Protein AF-A0A8J2XSN6-F1 (afdb_monomer)

Sequence (145 aa):
MSVQSRTTTDTLGISSLSIANYTTKSSAGTVNFTSDSMIVSGLTYTVDTTFMTYFYIAGSLYDSISSPLTATLPPTSASAKYQMINSDSLYFPNGGILSSLAPSSTGQGIRYTLKGDSLTLSAVVAQTTGGTTINANETIYLKRQ

Radius of gyration: 16.73 Å; Cα contacts (8 Å, |Δi|>4): 370; chains: 1; bounding box: 39×30×50 Å

Structure (mmCIF, N/CA/C/O backbone):
data_AF-A0A8J2XSN6-F1
#
_entry.id   AF-A0A8J2XSN6-F1
#
loop_
_atom_site.group_PDB
_atom_site.id
_atom_site.type_symbol
_atom_site.label_atom_id
_atom_site.label_alt_id
_atom_site.label_comp_id
_atom_site.label_asym_id
_atom_site.label_entity_id
_atom_site.label_seq_id
_atom_site.pdbx_PDB_ins_code
_atom_site.Cartn_x
_atom_site.Cartn_y
_atom_site.Cartn_z
_atom_site.occupancy
_atom_site.B_iso_or_equiv
_atom_site.auth_seq_id
_atom_site.auth_comp_id
_atom_site.auth_asym_id
_atom_site.auth_atom_id
_atom_site.pdbx_PDB_model_num
ATOM 1 N N . MET A 1 1 ? 11.072 -2.579 2.719 1.00 43.06 1 MET A N 1
ATOM 2 C CA . MET A 1 1 ? 9.818 -3.163 2.200 1.00 43.06 1 MET A CA 1
ATOM 3 C C . MET A 1 1 ? 9.576 -2.600 0.811 1.00 43.06 1 MET A C 1
ATOM 5 O O . MET A 1 1 ? 10.010 -1.485 0.580 1.00 43.06 1 MET A O 1
ATOM 9 N N . SER A 1 2 ? 8.998 -3.381 -0.106 1.00 33.59 2 SER A N 1
ATOM 10 C CA . SER A 1 2 ? 9.316 -3.369 -1.544 1.00 33.59 2 SER A CA 1
ATOM 11 C C . SER A 1 2 ? 8.111 -3.130 -2.444 1.00 33.59 2 SER A C 1
ATOM 13 O O . SER A 1 2 ? 7.342 -4.058 -2.679 1.00 33.59 2 SER A O 1
ATOM 15 N N . VAL A 1 3 ? 7.967 -1.927 -2.995 1.00 41.16 3 VAL A N 1
ATOM 16 C CA . VAL A 1 3 ? 7.018 -1.631 -4.077 1.00 41.16 3 VAL A CA 1
ATOM 17 C C . VAL A 1 3 ? 7.718 -1.933 -5.401 1.00 41.16 3 VAL A C 1
ATOM 19 O O . VAL A 1 3 ? 8.720 -1.316 -5.747 1.00 41.16 3 VAL A O 1
ATOM 22 N N . GLN A 1 4 ? 7.250 -2.938 -6.135 1.00 40.50 4 GLN A N 1
ATOM 23 C CA . GLN A 1 4 ? 7.894 -3.398 -7.371 1.00 40.50 4 GLN A CA 1
ATOM 24 C C . GLN A 1 4 ? 7.025 -3.084 -8.586 1.00 40.50 4 GLN A C 1
ATOM 26 O O . GLN A 1 4 ? 6.246 -3.930 -9.012 1.00 40.50 4 GLN A O 1
ATOM 31 N N . SER A 1 5 ? 7.200 -1.89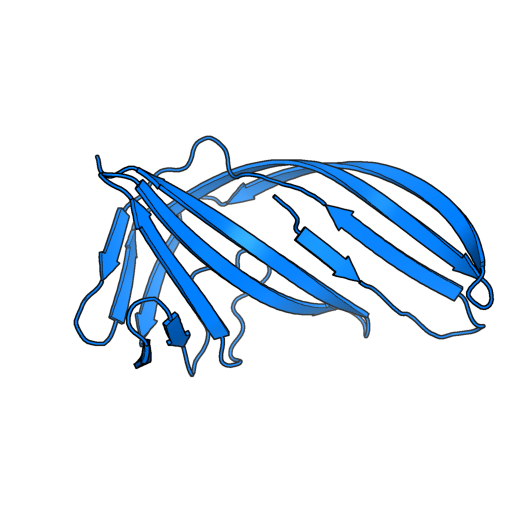8 -9.168 1.00 40.94 5 SER A N 1
ATOM 32 C CA . SER A 1 5 ? 6.564 -1.498 -10.426 1.00 40.94 5 SER A CA 1
ATOM 33 C C . SER A 1 5 ? 7.245 -2.146 -11.632 1.00 40.94 5 SER A C 1
ATOM 35 O O . SER A 1 5 ? 8.216 -1.643 -12.190 1.00 40.94 5 SER A O 1
ATOM 37 N N . ARG A 1 6 ? 6.730 -3.291 -12.081 1.00 41.34 6 ARG A N 1
ATOM 38 C CA . ARG A 1 6 ? 7.139 -3.865 -13.369 1.00 41.34 6 ARG A CA 1
ATOM 39 C C . ARG A 1 6 ? 6.336 -3.256 -14.508 1.00 41.34 6 ARG A C 1
ATOM 41 O O . ARG A 1 6 ? 5.221 -3.697 -14.752 1.00 41.34 6 ARG A O 1
ATOM 48 N N . THR A 1 7 ? 6.953 -2.335 -15.236 1.00 47.12 7 THR A N 1
ATOM 49 C CA . THR A 1 7 ? 6.467 -1.879 -16.538 1.00 47.12 7 THR A CA 1
ATOM 50 C C . THR A 1 7 ? 6.956 -2.847 -17.630 1.00 47.12 7 THR A C 1
ATOM 52 O O . THR A 1 7 ? 7.990 -3.505 -17.527 1.00 47.12 7 THR A O 1
ATOM 55 N N . THR A 1 8 ? 6.182 -3.058 -18.687 1.00 42.56 8 THR A N 1
ATOM 56 C CA . THR A 1 8 ? 6.654 -3.751 -19.896 1.00 42.56 8 THR A CA 1
ATOM 57 C C . THR A 1 8 ? 5.937 -3.102 -21.062 1.00 42.56 8 THR A C 1
ATOM 59 O O . THR A 1 8 ? 4.774 -3.398 -21.313 1.00 42.56 8 THR A O 1
ATOM 62 N N . THR A 1 9 ? 6.602 -2.157 -21.718 1.00 46.38 9 THR A N 1
ATOM 63 C CA . THR A 1 9 ? 6.045 -1.440 -22.867 1.00 46.38 9 THR A CA 1
ATOM 64 C C . THR A 1 9 ? 6.703 -1.990 -24.117 1.00 46.38 9 THR A C 1
ATOM 66 O O . THR A 1 9 ? 7.736 -1.488 -24.534 1.00 46.38 9 THR A O 1
ATOM 69 N N . ASP A 1 10 ? 6.141 -3.054 -24.690 1.00 48.88 10 ASP A N 1
ATOM 70 C CA . ASP A 1 10 ? 6.705 -3.643 -25.901 1.00 48.88 10 ASP A CA 1
ATOM 71 C C . ASP A 1 10 ? 6.312 -2.818 -27.127 1.00 48.88 10 ASP A C 1
ATOM 73 O O . ASP A 1 10 ? 5.226 -2.929 -27.694 1.00 48.88 10 ASP A O 1
ATOM 77 N N . THR A 1 11 ? 7.212 -1.935 -27.526 1.00 48.44 11 THR A N 1
ATOM 78 C CA . THR A 1 11 ? 7.297 -1.495 -28.912 1.00 48.44 11 THR A CA 1
ATOM 79 C C . THR A 1 11 ? 8.784 -1.415 -29.224 1.00 48.44 11 THR A C 1
ATOM 81 O O . THR A 1 11 ? 9.483 -0.564 -28.684 1.00 48.44 11 THR A O 1
ATOM 84 N N . LEU A 1 12 ? 9.271 -2.345 -30.058 1.00 61.16 12 LEU A N 1
ATOM 85 C CA . LEU A 1 12 ? 10.685 -2.537 -30.435 1.00 61.16 12 LEU A CA 1
ATOM 86 C C . LEU A 1 12 ? 11.566 -3.301 -29.417 1.00 61.16 12 LEU A C 1
ATOM 88 O O . LEU A 1 12 ? 12.790 -3.203 -29.486 1.00 61.16 12 LEU A O 1
ATOM 92 N N . GLY A 1 13 ? 10.991 -4.086 -28.494 1.00 65.00 13 GLY A N 1
ATOM 93 C CA . GLY A 1 13 ? 11.773 -4.916 -27.561 1.00 65.00 13 GLY A CA 1
ATOM 94 C C . GLY A 1 13 ? 12.456 -4.146 -26.423 1.00 65.00 13 GLY A C 1
ATOM 95 O O . GLY A 1 13 ? 13.341 -4.688 -25.756 1.00 65.00 13 GLY A O 1
ATOM 96 N N . ILE A 1 14 ? 12.058 -2.894 -26.197 1.00 69.50 14 ILE A N 1
ATOM 97 C CA . ILE A 1 14 ? 12.478 -2.079 -25.054 1.00 69.50 14 ILE A CA 1
ATOM 98 C C . ILE A 1 14 ? 11.509 -2.347 -23.898 1.00 69.50 14 ILE A C 1
ATOM 100 O O . ILE A 1 14 ? 10.304 -2.389 -24.096 1.00 69.50 14 ILE A O 1
ATOM 104 N N . SER A 1 15 ? 12.000 -2.535 -22.676 1.00 72.81 15 SER A N 1
ATOM 105 C CA . SER A 1 15 ? 11.144 -2.616 -21.482 1.00 72.81 15 SER A CA 1
ATOM 106 C C . SER A 1 15 ? 11.799 -1.929 -20.289 1.00 72.81 15 SER A C 1
ATOM 108 O O . SER A 1 15 ? 13.014 -1.739 -20.277 1.00 72.81 15 SER A O 1
ATOM 110 N N . SER A 1 16 ? 11.011 -1.529 -19.291 1.00 68.06 16 SER A N 1
ATOM 111 C CA . SER A 1 16 ? 11.524 -0.868 -18.089 1.00 68.06 16 SER A CA 1
ATOM 112 C C . SER A 1 16 ? 10.923 -1.448 -16.810 1.00 68.06 16 SER A C 1
ATOM 114 O O . SER A 1 16 ? 9.731 -1.690 -16.733 1.00 68.06 16 SER A O 1
ATOM 116 N N . LEU A 1 17 ? 11.727 -1.673 -15.776 1.00 69.50 17 LEU A N 1
ATOM 117 C CA . LEU A 1 17 ? 11.296 -2.179 -14.471 1.00 69.50 17 LEU A CA 1
ATOM 118 C C . LEU A 1 17 ? 11.664 -1.155 -13.401 1.00 69.50 17 LEU A C 1
ATOM 120 O O . LEU A 1 17 ? 12.843 -0.940 -13.147 1.00 69.50 17 LEU A O 1
ATOM 124 N N . SER A 1 18 ? 10.673 -0.553 -12.754 1.00 64.94 18 SER A N 1
ATOM 125 C CA . SER A 1 18 ? 10.868 0.408 -11.670 1.00 64.94 18 SER A CA 1
ATOM 126 C C . SER A 1 18 ? 10.612 -0.238 -10.306 1.00 64.94 18 SER A C 1
ATOM 128 O O . SER A 1 18 ? 9.516 -0.670 -9.985 1.00 64.94 18 SER A O 1
ATOM 130 N N . ILE A 1 19 ? 11.608 -0.290 -9.436 1.00 66.06 19 ILE A N 1
ATOM 131 C CA . ILE A 1 19 ? 11.488 -0.846 -8.089 1.00 66.06 19 ILE A CA 1
ATOM 132 C C . ILE A 1 19 ? 11.703 0.277 -7.077 1.00 66.06 19 ILE A C 1
ATOM 134 O O . ILE A 1 19 ? 12.757 0.905 -7.048 1.00 66.06 19 ILE A O 1
ATOM 138 N N . ALA A 1 20 ? 10.722 0.507 -6.211 1.00 63.00 20 ALA A N 1
ATOM 139 C CA . ALA A 1 20 ? 10.770 1.471 -5.121 1.00 63.00 20 ALA A CA 1
ATOM 140 C C . ALA A 1 20 ? 10.505 0.758 -3.795 1.00 63.00 20 ALA A C 1
ATOM 142 O O . ALA A 1 20 ? 9.400 0.330 -3.510 1.00 63.00 20 ALA A O 1
ATOM 143 N N . ASN A 1 21 ? 11.499 0.627 -2.927 1.00 66.88 21 ASN A N 1
ATOM 144 C CA . ASN A 1 21 ? 11.267 0.052 -1.606 1.00 66.88 21 ASN A CA 1
ATOM 145 C C . ASN A 1 21 ? 10.957 1.164 -0.602 1.00 66.88 21 ASN A C 1
ATOM 147 O O . ASN A 1 21 ? 11.883 1.869 -0.213 1.00 66.88 21 ASN A O 1
ATOM 151 N N . TYR A 1 22 ? 9.709 1.334 -0.151 1.00 63.75 22 TYR A N 1
ATOM 152 C CA . TYR A 1 22 ? 9.404 2.311 0.898 1.00 63.75 22 TYR A CA 1
ATOM 153 C C . TYR A 1 22 ? 8.672 1.742 2.106 1.00 63.75 22 TYR A C 1
ATOM 155 O O . TYR A 1 22 ? 7.954 0.745 2.048 1.00 63.75 22 TYR A O 1
ATOM 163 N N . THR A 1 23 ? 8.882 2.438 3.216 1.00 66.94 23 THR A N 1
ATOM 164 C CA . THR A 1 23 ? 8.097 2.349 4.440 1.00 66.94 23 THR A CA 1
ATOM 165 C C . THR A 1 23 ? 7.489 3.725 4.659 1.00 66.94 23 THR A C 1
ATOM 167 O O . THR A 1 23 ? 8.179 4.733 4.491 1.00 66.94 23 THR A O 1
ATOM 170 N N . THR A 1 24 ? 6.211 3.777 5.016 1.00 71.75 24 THR A N 1
ATOM 171 C CA . THR A 1 24 ? 5.549 5.042 5.325 1.00 71.75 24 THR A CA 1
ATOM 172 C C . THR A 1 24 ? 6.163 5.679 6.575 1.00 71.75 24 THR A C 1
ATOM 174 O O . THR A 1 24 ? 6.445 5.005 7.567 1.00 71.75 24 THR A O 1
ATOM 177 N N . LYS A 1 25 ? 6.388 6.990 6.527 1.00 73.38 25 LYS A N 1
ATOM 178 C CA . LYS A 1 25 ? 6.810 7.832 7.649 1.00 73.38 25 LYS A CA 1
ATOM 179 C C . LYS A 1 25 ? 5.640 8.728 8.067 1.00 73.38 25 LYS A C 1
ATOM 181 O O . LYS A 1 25 ? 4.694 8.927 7.305 1.00 73.38 25 LYS A O 1
ATOM 186 N N . SER A 1 26 ? 5.701 9.242 9.296 1.00 75.75 26 SER A N 1
ATOM 187 C CA . SER A 1 26 ? 4.715 10.190 9.845 1.00 75.75 26 SER A CA 1
ATOM 188 C C . SER A 1 26 ? 3.256 9.743 9.683 1.00 75.75 26 SER A C 1
ATOM 190 O O . SER A 1 26 ? 2.377 10.559 9.422 1.00 75.75 26 SER A O 1
ATOM 192 N N . SER A 1 27 ? 3.006 8.436 9.803 1.00 74.12 27 SER A N 1
ATOM 193 C CA . SER A 1 27 ? 1.673 7.870 9.634 1.00 74.12 27 SER A CA 1
ATOM 194 C C . SER A 1 27 ? 0.767 8.274 10.798 1.00 74.12 27 SER A C 1
ATOM 196 O O . SER A 1 27 ? 1.084 7.997 11.955 1.00 74.12 27 SER A O 1
ATOM 198 N N . ALA A 1 28 ? -0.352 8.921 10.488 1.00 80.81 28 ALA A N 1
ATOM 199 C CA . ALA A 1 28 ? -1.383 9.304 11.448 1.00 80.81 28 ALA A CA 1
ATOM 200 C C . ALA A 1 28 ? -2.778 8.985 10.894 1.00 80.81 28 ALA A C 1
ATOM 202 O O . ALA A 1 28 ? -2.916 8.610 9.729 1.00 80.81 28 ALA A O 1
ATOM 203 N N . GLY A 1 29 ? -3.795 9.120 11.743 1.00 81.44 29 GLY A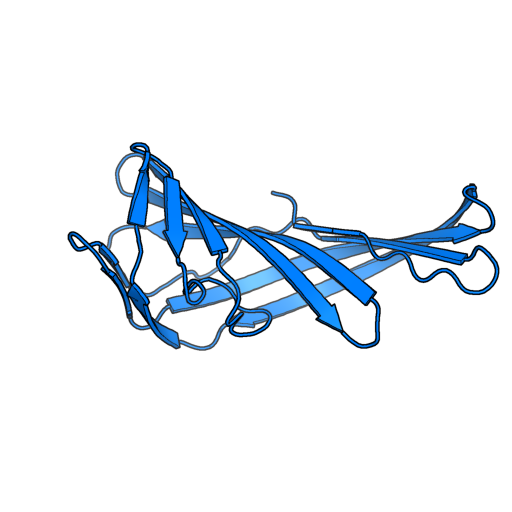 N 1
ATOM 204 C CA . GLY A 1 29 ? -5.177 8.747 11.449 1.00 81.44 29 GLY A CA 1
ATOM 205 C C . GLY A 1 29 ? -5.604 7.478 12.180 1.00 81.44 29 GLY A C 1
ATOM 206 O O . GLY A 1 29 ? -4.824 6.854 12.900 1.00 81.44 29 GLY A O 1
ATOM 207 N N . THR A 1 30 ? -6.867 7.104 12.007 1.00 82.25 30 THR A N 1
ATOM 208 C CA . THR A 1 30 ? -7.454 5.920 12.638 1.00 82.25 30 THR A CA 1
ATOM 209 C C . THR A 1 30 ? -8.067 4.998 11.599 1.00 82.25 30 THR A C 1
ATOM 211 O O . THR A 1 30 ? -8.575 5.434 10.564 1.00 82.25 30 THR A O 1
ATOM 214 N N . VAL A 1 31 ? -8.003 3.700 11.886 1.00 81.50 31 VAL A N 1
ATOM 215 C CA . VAL A 1 31 ? -8.645 2.657 11.092 1.00 81.50 31 VAL A CA 1
ATOM 216 C C . VAL A 1 31 ? -9.516 1.835 12.020 1.00 81.50 31 VAL A C 1
ATOM 218 O O . VAL A 1 31 ? -9.022 1.220 12.963 1.00 81.50 31 VAL A O 1
ATOM 221 N N . ASN A 1 32 ? -10.809 1.822 11.728 1.00 85.56 32 ASN A N 1
ATOM 222 C CA . ASN A 1 32 ? -11.806 1.052 12.446 1.00 85.56 32 ASN A CA 1
ATOM 223 C C . ASN A 1 32 ? -12.335 -0.056 11.538 1.00 85.56 32 ASN A C 1
ATOM 225 O O . ASN A 1 32 ? -12.804 0.206 10.430 1.00 85.56 32 ASN A O 1
ATOM 229 N N . PHE A 1 33 ? -12.271 -1.291 12.026 1.00 85.06 33 PHE A N 1
ATOM 230 C CA . PHE A 1 33 ? -12.880 -2.447 11.380 1.00 85.06 33 PHE A CA 1
ATOM 231 C C . PHE A 1 33 ? -14.223 -2.742 12.043 1.00 85.06 33 PHE A C 1
ATOM 233 O O . PHE A 1 33 ? -14.323 -2.786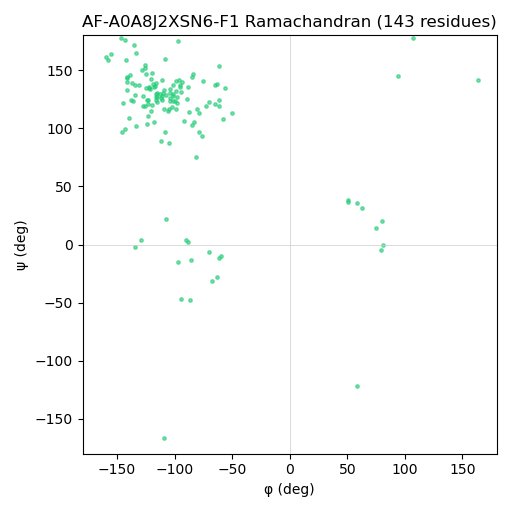 13.268 1.00 85.06 33 PHE A O 1
ATOM 240 N N . THR A 1 34 ? -15.249 -2.938 11.226 1.00 88.06 34 THR A N 1
ATOM 241 C CA . THR A 1 34 ? -16.568 -3.433 11.646 1.00 88.06 34 THR A CA 1
ATOM 242 C C . THR A 1 34 ? -16.763 -4.858 11.121 1.00 88.06 34 THR A C 1
ATOM 244 O O . THR A 1 34 ? -15.806 -5.493 10.693 1.00 88.06 34 THR A O 1
ATOM 247 N N . SER A 1 35 ? -17.974 -5.414 11.148 1.00 87.19 35 SER A N 1
ATOM 248 C CA . SER A 1 35 ? -18.212 -6.748 10.580 1.00 87.19 35 SER A CA 1
ATOM 249 C C . SER A 1 35 ? -18.060 -6.796 9.055 1.00 87.19 35 SER A C 1
ATOM 251 O O . SER A 1 35 ? -17.673 -7.832 8.524 1.00 87.19 35 SER A O 1
ATOM 253 N N . ASP A 1 36 ? -18.367 -5.701 8.353 1.00 89.50 36 ASP A N 1
ATOM 254 C CA . ASP A 1 36 ? -18.444 -5.667 6.884 1.00 89.50 36 ASP A CA 1
ATOM 255 C C . ASP A 1 36 ? -17.744 -4.459 6.244 1.00 89.50 36 ASP A C 1
ATOM 257 O O . ASP A 1 36 ? -17.735 -4.326 5.021 1.00 89.50 36 ASP A O 1
ATOM 261 N N . SER A 1 37 ? -17.190 -3.554 7.051 1.00 86.31 37 SER A N 1
ATOM 262 C CA . SER A 1 37 ? -16.678 -2.271 6.576 1.00 86.31 37 SER A CA 1
ATOM 263 C C . SER A 1 37 ? -15.398 -1.871 7.292 1.00 86.31 37 SER A C 1
ATOM 265 O O . SER A 1 37 ? -15.264 -2.016 8.510 1.00 86.31 37 SER A O 1
ATOM 267 N N . MET A 1 38 ? -14.470 -1.311 6.525 1.00 86.12 38 MET A N 1
ATOM 268 C CA . MET A 1 38 ? -13.286 -0.623 7.022 1.00 86.12 38 MET A CA 1
ATOM 269 C C . MET A 1 38 ? -13.553 0.877 6.928 1.00 86.12 38 MET A C 1
ATOM 271 O O . MET A 1 38 ? -13.977 1.369 5.882 1.00 86.12 38 MET A O 1
ATOM 275 N N . ILE A 1 39 ? -13.327 1.597 8.021 1.00 86.94 39 ILE A N 1
ATOM 276 C CA . ILE A 1 39 ? -13.516 3.044 8.111 1.00 86.94 39 ILE A CA 1
ATOM 277 C C . ILE A 1 39 ? -12.173 3.661 8.468 1.00 86.94 39 ILE A C 1
ATOM 279 O O . ILE A 1 39 ? -11.597 3.364 9.511 1.00 86.94 39 ILE A O 1
ATOM 283 N N . VAL A 1 40 ? -11.685 4.528 7.595 1.00 84.38 40 VAL A N 1
ATOM 284 C CA . VAL A 1 40 ? -10.432 5.256 7.746 1.00 84.38 40 VAL A CA 1
ATOM 285 C C . VAL A 1 40 ? -10.754 6.720 7.987 1.00 84.38 40 VAL A C 1
ATOM 287 O O . VAL A 1 40 ? -11.551 7.309 7.258 1.00 84.38 40 VAL A O 1
ATOM 290 N N . SER A 1 41 ? -10.157 7.312 9.016 1.00 85.44 41 SER A N 1
ATOM 291 C CA . SER A 1 41 ? -10.350 8.722 9.362 1.00 85.44 41 SER A CA 1
ATOM 292 C C . SER A 1 41 ? -9.010 9.434 9.487 1.00 85.44 41 SER A C 1
ATOM 294 O O . SER A 1 41 ? -8.187 9.077 10.328 1.00 85.44 41 SER A O 1
ATOM 296 N N . GLY A 1 42 ? -8.801 10.450 8.647 1.00 82.75 42 GLY A N 1
ATOM 297 C CA . GLY A 1 42 ? -7.616 11.307 8.687 1.00 82.75 42 GLY A CA 1
ATOM 298 C C . GLY A 1 42 ? -6.301 10.575 8.413 1.00 82.75 42 GLY A C 1
ATOM 299 O O . GLY A 1 42 ? -5.277 10.969 8.965 1.00 82.75 42 GLY A O 1
ATOM 300 N N . LEU A 1 43 ? -6.318 9.516 7.594 1.00 83.12 43 LEU A N 1
ATOM 301 C CA . LEU A 1 43 ? -5.106 8.789 7.229 1.00 83.12 43 LEU A CA 1
ATOM 302 C C . LEU A 1 43 ? -4.179 9.696 6.432 1.00 83.12 43 LEU A C 1
ATOM 304 O O . LEU A 1 43 ? -4.540 10.196 5.370 1.00 83.12 43 LEU A O 1
ATOM 308 N N . THR A 1 44 ? -2.975 9.884 6.947 1.00 82.88 44 THR A N 1
ATOM 309 C CA . THR A 1 44 ? -1.907 10.637 6.297 1.00 82.88 44 THR A CA 1
ATOM 310 C C . THR A 1 44 ? -0.598 9.901 6.500 1.00 82.88 44 THR A C 1
ATOM 312 O O . THR A 1 44 ? -0.403 9.246 7.524 1.00 82.88 44 THR A O 1
ATOM 315 N N . TYR A 1 45 ? 0.287 9.973 5.514 1.00 78.75 45 TYR A N 1
ATOM 316 C CA . TYR A 1 45 ? 1.649 9.474 5.624 1.00 78.75 45 TYR A CA 1
ATOM 317 C C . TYR A 1 45 ? 2.538 10.122 4.576 1.00 78.75 45 TYR A C 1
ATOM 319 O O . TYR A 1 45 ? 2.072 10.628 3.555 1.00 78.75 45 TYR A O 1
ATOM 327 N N . THR A 1 46 ? 3.839 10.051 4.816 1.00 76.19 46 THR A N 1
ATOM 328 C CA . THR A 1 46 ? 4.863 10.423 3.851 1.00 76.19 46 THR A CA 1
ATOM 329 C C . THR A 1 46 ? 5.607 9.183 3.371 1.00 76.19 46 THR A C 1
ATOM 331 O O . THR A 1 46 ? 5.875 8.245 4.119 1.00 76.19 46 THR A O 1
ATOM 334 N N . VAL A 1 47 ? 5.929 9.166 2.091 1.00 75.56 47 VAL A N 1
ATOM 335 C CA . VAL A 1 47 ? 6.855 8.249 1.446 1.00 75.56 47 VAL A CA 1
ATOM 336 C C . VAL A 1 47 ? 8.095 9.060 1.128 1.00 75.56 47 VAL A C 1
ATOM 338 O O . VAL A 1 47 ? 8.006 10.140 0.553 1.00 75.56 47 VAL A O 1
ATOM 341 N N . ASP A 1 48 ? 9.242 8.543 1.531 1.00 75.81 48 ASP A N 1
ATOM 342 C CA . ASP A 1 48 ? 10.543 9.135 1.261 1.00 75.81 48 ASP A CA 1
ATOM 343 C C . ASP A 1 48 ? 11.511 7.981 1.012 1.00 75.81 48 ASP A C 1
ATOM 345 O O . ASP A 1 48 ? 11.913 7.273 1.943 1.00 75.81 48 ASP A O 1
ATOM 349 N N . THR A 1 49 ? 11.754 7.714 -0.270 1.00 74.00 49 THR A N 1
ATOM 350 C CA . THR A 1 49 ? 12.605 6.623 -0.744 1.00 74.00 49 THR A CA 1
ATOM 351 C C . THR A 1 49 ? 13.331 7.012 -2.028 1.00 74.00 49 THR A C 1
ATOM 353 O O . THR A 1 49 ? 13.104 8.075 -2.594 1.00 74.00 49 THR A O 1
ATOM 356 N N . THR A 1 50 ? 14.169 6.113 -2.526 1.00 73.31 50 THR A N 1
ATOM 357 C CA . THR A 1 50 ? 14.747 6.173 -3.866 1.00 73.31 50 THR A CA 1
ATOM 358 C C . THR A 1 50 ? 14.171 5.023 -4.681 1.00 73.31 50 THR A C 1
ATOM 360 O O . THR A 1 50 ? 14.201 3.872 -4.237 1.00 73.31 50 THR A O 1
ATOM 363 N N . PHE A 1 51 ? 13.651 5.310 -5.874 1.00 69.06 51 PHE A N 1
ATOM 364 C CA . PHE A 1 51 ? 13.264 4.268 -6.822 1.00 69.06 51 PHE A CA 1
ATOM 365 C C . PHE A 1 51 ? 14.380 4.026 -7.838 1.00 69.06 51 PHE A C 1
ATOM 367 O O . PHE A 1 51 ? 15.050 4.957 -8.284 1.00 69.06 51 PHE A O 1
ATOM 374 N N . MET A 1 52 ? 14.581 2.759 -8.187 1.00 75.12 52 MET A N 1
ATOM 375 C CA . MET A 1 52 ? 15.505 2.284 -9.216 1.00 75.12 52 MET A CA 1
ATOM 376 C C . MET A 1 52 ? 14.703 1.907 -10.452 1.00 75.12 52 MET A C 1
ATOM 378 O O . MET A 1 52 ? 13.736 1.166 -10.329 1.00 75.12 52 MET A O 1
ATOM 382 N N . THR A 1 53 ? 15.092 2.375 -11.631 1.00 76.81 53 THR A N 1
ATOM 383 C CA . THR A 1 53 ? 14.502 1.948 -12.905 1.00 76.81 53 THR A CA 1
ATOM 384 C C . THR A 1 53 ? 15.555 1.249 -13.741 1.00 76.81 53 THR A C 1
ATOM 386 O O . THR A 1 53 ? 16.596 1.832 -14.016 1.00 76.81 53 THR A O 1
ATOM 389 N N . TYR A 1 54 ? 15.271 0.017 -14.146 1.00 79.81 54 TYR A N 1
ATOM 390 C CA . TYR A 1 54 ? 16.092 -0.807 -15.025 1.00 79.81 54 TYR A CA 1
ATOM 391 C C . TYR A 1 54 ? 15.503 -0.771 -16.429 1.00 79.81 54 TYR A C 1
ATOM 393 O O . TYR A 1 54 ? 14.320 -1.058 -16.590 1.00 79.81 54 TYR A O 1
ATOM 401 N N . PHE A 1 55 ? 16.303 -0.451 -17.438 1.00 81.38 55 PHE A N 1
ATOM 402 C CA . PHE A 1 55 ? 15.910 -0.487 -18.843 1.00 81.38 55 PHE A CA 1
ATOM 403 C C . PHE A 1 55 ? 16.506 -1.719 -19.506 1.00 81.38 55 PHE A C 1
ATOM 405 O O . PHE A 1 55 ? 17.692 -1.994 -19.350 1.00 81.38 55 PHE 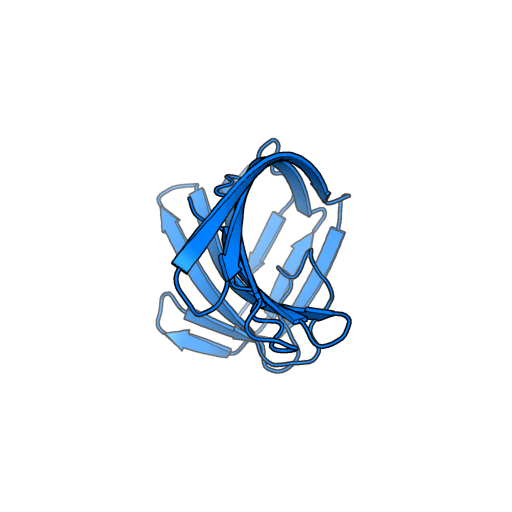A O 1
ATOM 412 N N . TYR A 1 56 ? 15.703 -2.442 -20.275 1.00 82.19 56 TYR A N 1
ATOM 413 C CA . TYR A 1 56 ? 16.119 -3.626 -21.014 1.00 82.19 56 TYR A CA 1
ATOM 414 C C . TYR A 1 56 ?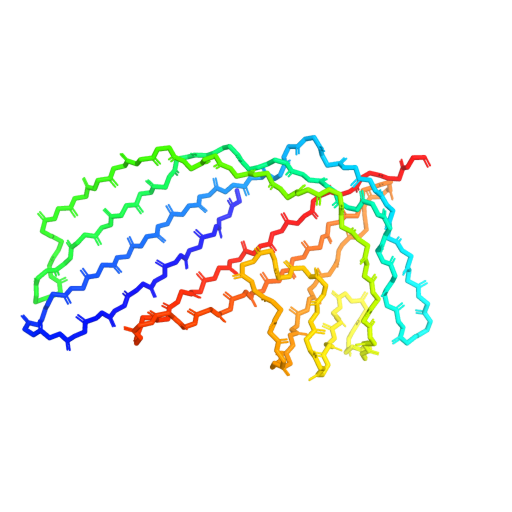 15.875 -3.426 -22.507 1.00 82.19 56 TYR A C 1
ATOM 416 O O . TYR A 1 56 ? 14.842 -2.880 -22.889 1.00 82.19 56 TYR A O 1
ATOM 424 N N . ILE A 1 57 ? 16.786 -3.926 -23.341 1.00 84.81 57 ILE A N 1
ATOM 425 C CA . ILE A 1 57 ? 16.631 -4.023 -24.798 1.00 84.81 57 ILE A CA 1
ATOM 426 C C . ILE A 1 57 ? 16.813 -5.491 -25.180 1.00 84.81 57 ILE A C 1
ATOM 428 O O . ILE A 1 57 ? 17.817 -6.107 -24.820 1.00 84.81 57 ILE A O 1
ATOM 432 N N . ALA A 1 58 ? 15.824 -6.071 -25.865 1.00 83.25 58 ALA A N 1
ATOM 433 C CA . ALA A 1 58 ? 15.796 -7.490 -26.234 1.00 83.25 58 ALA A CA 1
ATOM 434 C C . ALA A 1 58 ? 16.067 -8.433 -25.036 1.00 83.25 58 ALA A C 1
ATOM 436 O O . ALA A 1 58 ? 16.772 -9.433 -25.147 1.00 83.25 58 ALA A O 1
ATOM 437 N N . GLY A 1 59 ? 15.539 -8.078 -23.859 1.00 78.81 59 GLY A N 1
ATOM 438 C CA . GLY A 1 59 ? 15.696 -8.846 -22.617 1.00 78.81 59 GLY A CA 1
ATOM 439 C C . GLY A 1 59 ? 17.036 -8.671 -21.891 1.00 78.81 59 GLY A C 1
ATOM 440 O O . GLY A 1 59 ? 17.181 -9.179 -20.782 1.00 78.81 59 GLY A O 1
ATOM 441 N N . SER A 1 60 ? 17.994 -7.931 -22.456 1.00 82.81 60 SER A N 1
ATOM 442 C CA . SER A 1 60 ? 19.277 -7.629 -21.809 1.00 82.81 60 SER A CA 1
ATOM 443 C C . SER A 1 60 ? 19.222 -6.281 -21.100 1.00 82.81 60 SER A C 1
ATOM 445 O O . SER A 1 60 ? 18.686 -5.325 -21.659 1.00 82.81 60 SER A O 1
ATOM 447 N N . LEU A 1 61 ? 19.765 -6.197 -19.880 1.00 85.62 61 LEU A N 1
ATOM 448 C CA . LEU A 1 61 ? 19.861 -4.933 -19.145 1.00 85.62 61 LEU A CA 1
ATOM 449 C C . LEU A 1 61 ? 20.733 -3.958 -19.946 1.00 85.62 61 LEU A C 1
ATOM 451 O O . LEU A 1 61 ? 21.897 -4.243 -20.211 1.00 85.62 61 LEU A O 1
ATOM 455 N N . TYR A 1 62 ? 20.146 -2.832 -20.331 1.00 89.25 62 TYR A N 1
ATOM 456 C CA . TYR A 1 62 ? 20.802 -1.763 -21.071 1.00 89.25 62 TYR A CA 1
ATOM 457 C C . TYR A 1 62 ? 21.325 -0.679 -20.128 1.00 89.25 62 TYR A C 1
ATOM 459 O O . TYR A 1 62 ? 22.476 -0.272 -20.249 1.00 89.25 62 TYR A O 1
ATOM 467 N N . ASP A 1 63 ? 20.497 -0.235 -19.178 1.00 88.75 63 ASP A N 1
ATOM 468 C CA . ASP A 1 63 ? 20.845 0.844 -18.251 1.00 88.75 63 ASP A CA 1
ATOM 469 C C . ASP A 1 63 ? 20.035 0.756 -16.947 1.00 88.75 63 ASP A C 1
ATOM 471 O O . ASP A 1 63 ? 19.003 0.080 -16.881 1.00 88.75 63 ASP A O 1
ATOM 475 N N . SER A 1 64 ? 20.481 1.460 -15.907 1.00 87.69 64 SER A N 1
ATOM 476 C CA . SER A 1 64 ? 19.715 1.672 -14.684 1.00 87.69 64 SER A CA 1
ATOM 477 C C . SER A 1 64 ? 19.892 3.083 -14.135 1.00 87.69 64 SER A C 1
ATOM 479 O O . SER A 1 64 ? 21.017 3.542 -13.949 1.00 87.69 64 SER A O 1
ATOM 481 N N . ILE A 1 65 ? 18.784 3.728 -13.778 1.00 86.00 65 ILE A N 1
ATOM 482 C CA . ILE A 1 65 ? 18.776 5.053 -13.149 1.00 86.00 65 ILE A CA 1
ATOM 483 C C . ILE A 1 65 ? 18.117 4.992 -11.774 1.00 86.00 65 ILE A C 1
ATOM 485 O O . ILE A 1 65 ? 17.170 4.235 -11.558 1.00 86.00 65 ILE A O 1
ATOM 489 N N . SER A 1 66 ? 18.576 5.832 -10.850 1.00 80.38 66 SER A N 1
ATOM 490 C CA . SER A 1 66 ? 17.950 6.009 -9.539 1.00 80.38 66 SER A CA 1
ATOM 491 C C . SER A 1 66 ? 17.472 7.441 -9.359 1.00 80.38 66 SER A C 1
ATOM 493 O O . SER A 1 66 ? 18.207 8.370 -9.692 1.00 80.38 66 SER A O 1
ATOM 495 N N . SER A 1 67 ? 16.287 7.627 -8.786 1.00 72.25 67 SER A N 1
ATOM 496 C CA . SER A 1 67 ? 15.740 8.953 -8.498 1.00 72.25 67 SER A CA 1
ATOM 497 C C . SER A 1 67 ? 15.007 8.964 -7.152 1.00 72.25 67 SER A C 1
ATOM 499 O O . SER A 1 67 ? 14.400 7.950 -6.782 1.00 72.25 67 SER A O 1
ATOM 501 N N . PRO A 1 68 ? 15.078 10.062 -6.376 1.00 73.94 68 PRO A N 1
ATOM 502 C CA . PRO A 1 68 ? 14.287 10.196 -5.161 1.00 73.94 68 PRO A CA 1
ATOM 503 C C . PRO A 1 68 ? 12.784 10.208 -5.485 1.00 73.94 68 PRO A C 1
ATOM 505 O O . PRO A 1 68 ? 12.332 10.853 -6.429 1.00 73.94 68 PRO A O 1
ATOM 508 N N . LEU A 1 69 ? 12.007 9.500 -4.669 1.00 70.12 69 LEU A N 1
ATOM 509 C CA . LEU A 1 69 ? 10.550 9.509 -4.635 1.00 70.12 69 LEU A CA 1
ATOM 510 C C . LEU A 1 69 ? 10.110 10.015 -3.264 1.00 70.12 69 LEU A C 1
ATOM 512 O O . LEU A 1 69 ? 10.163 9.286 -2.270 1.00 70.12 69 LEU A O 1
ATOM 516 N N . THR A 1 70 ? 9.639 11.257 -3.240 1.00 74.00 70 THR A N 1
ATOM 517 C CA . THR A 1 70 ? 8.955 11.841 -2.092 1.00 74.00 70 THR A CA 1
ATOM 518 C C . THR A 1 70 ? 7.487 12.054 -2.436 1.00 74.00 70 THR A C 1
ATOM 520 O O . THR A 1 70 ? 7.149 12.685 -3.435 1.00 74.00 70 THR A O 1
ATOM 523 N N . ALA A 1 71 ? 6.595 11.494 -1.625 1.00 71.31 71 ALA A N 1
ATOM 524 C CA . ALA A 1 71 ? 5.155 11.648 -1.792 1.00 71.31 71 ALA A CA 1
ATOM 525 C C . ALA A 1 71 ? 4.486 11.783 -0.427 1.00 71.31 71 ALA A C 1
ATOM 527 O O . ALA A 1 71 ? 4.884 11.128 0.530 1.00 71.31 71 ALA A O 1
ATOM 528 N N . THR A 1 72 ? 3.451 12.607 -0.334 1.00 77.19 72 THR A N 1
ATOM 529 C CA . THR A 1 72 ? 2.668 12.764 0.894 1.00 77.19 72 THR A CA 1
ATOM 530 C C . THR A 1 72 ? 1.220 12.471 0.572 1.00 77.19 72 THR A C 1
ATOM 532 O O . THR A 1 72 ? 0.649 13.124 -0.300 1.00 77.19 72 THR A O 1
ATOM 535 N N . LEU A 1 73 ? 0.615 11.524 1.290 1.00 76.44 73 LEU A N 1
ATOM 536 C CA . LEU A 1 73 ? -0.831 11.370 1.281 1.00 76.44 73 LEU A CA 1
ATOM 537 C C . LEU A 1 73 ? -1.425 12.448 2.206 1.00 76.44 73 LEU A C 1
ATOM 539 O O . LEU A 1 73 ? -1.180 12.397 3.423 1.00 76.44 73 LEU A O 1
ATOM 543 N N . PRO A 1 74 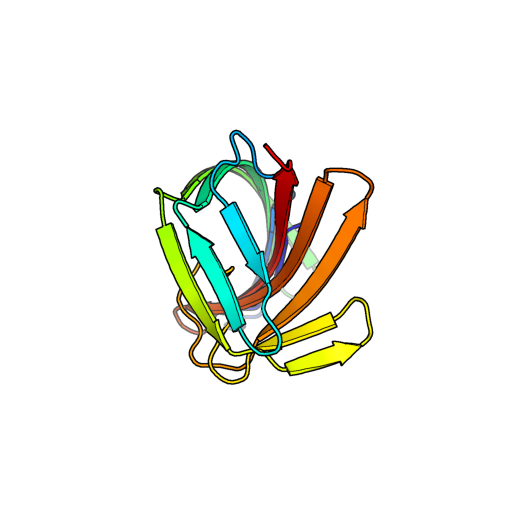? -2.179 13.432 1.677 1.00 80.56 74 PRO A N 1
ATOM 544 C CA . PRO A 1 74 ? -2.894 14.377 2.525 1.00 80.56 74 PRO A CA 1
ATOM 545 C C . PRO A 1 74 ? -3.912 13.625 3.398 1.00 80.56 74 PRO A C 1
ATOM 547 O O . PRO A 1 74 ? -4.377 12.557 2.992 1.00 80.56 74 PRO A O 1
ATOM 550 N N . PRO A 1 75 ? -4.282 14.157 4.578 1.00 83.44 75 PRO A N 1
ATOM 551 C CA . PRO A 1 75 ? -5.257 13.518 5.456 1.00 83.44 75 PRO A CA 1
ATOM 552 C C . PRO A 1 75 ? -6.528 13.133 4.698 1.00 83.44 75 PRO A C 1
ATOM 554 O O . PRO A 1 75 ? -7.269 13.992 4.223 1.00 83.44 75 PRO A O 1
ATOM 557 N N . THR A 1 76 ? -6.756 11.830 4.573 1.00 79.81 76 THR A N 1
ATOM 558 C CA . THR A 1 76 ? -7.848 11.264 3.784 1.00 79.81 76 THR A CA 1
ATOM 559 C C . THR A 1 76 ? -8.722 10.398 4.676 1.00 79.81 76 THR A C 1
ATOM 561 O O . THR A 1 76 ? -8.237 9.589 5.469 1.00 79.81 76 THR A O 1
ATOM 564 N N . SER A 1 77 ? -10.031 10.572 4.540 1.00 82.38 77 SER A N 1
ATOM 565 C CA . SER A 1 77 ? -11.034 9.754 5.213 1.00 82.38 77 SER A CA 1
ATOM 566 C C . SER A 1 77 ? -11.852 9.026 4.162 1.00 82.38 77 SER A C 1
ATOM 568 O O . SER A 1 77 ? -12.241 9.616 3.156 1.00 82.38 77 SER A O 1
ATOM 570 N N . ALA A 1 78 ? -12.109 7.747 4.390 1.00 83.38 78 ALA A N 1
ATOM 571 C CA . ALA A 1 78 ? -12.844 6.909 3.460 1.00 83.38 78 ALA A CA 1
ATOM 572 C C . ALA A 1 78 ? -13.444 5.708 4.185 1.00 83.38 78 ALA A C 1
ATOM 574 O O . ALA A 1 78 ? -12.971 5.288 5.240 1.00 83.38 78 ALA A O 1
ATOM 575 N N . SER A 1 79 ? -14.473 5.126 3.587 1.00 84.25 79 SER A N 1
ATOM 576 C CA . SER A 1 79 ? -15.057 3.869 4.035 1.00 84.25 79 SER A CA 1
ATOM 577 C C . SER A 1 79 ? -15.207 2.936 2.850 1.00 84.25 79 SER A C 1
ATOM 579 O O . SER A 1 79 ? -15.680 3.364 1.798 1.00 84.25 79 SER A O 1
ATOM 581 N N . ALA A 1 80 ? -14.869 1.666 3.032 1.00 85.75 80 ALA A N 1
ATOM 582 C CA . ALA A 1 80 ? -15.087 0.646 2.021 1.00 85.75 80 ALA A CA 1
ATOM 583 C C . ALA A 1 80 ? -15.625 -0.625 2.664 1.00 85.75 80 ALA A C 1
ATOM 585 O O . ALA A 1 80 ? -15.174 -1.042 3.736 1.00 85.75 80 ALA A O 1
ATOM 586 N N . LYS A 1 81 ? -16.590 -1.240 1.979 1.00 88.31 81 LYS A N 1
ATOM 587 C CA . LYS A 1 81 ? -17.107 -2.549 2.360 1.00 88.31 81 LYS A CA 1
ATOM 588 C C . LYS A 1 81 ? -16.103 -3.628 1.986 1.00 88.31 81 LYS A C 1
ATOM 590 O O . LYS A 1 81 ? -15.512 -3.570 0.907 1.00 88.31 81 LYS A O 1
ATOM 595 N N . TYR A 1 82 ? -15.962 -4.622 2.848 1.00 89.19 82 TYR A N 1
ATOM 596 C CA . TYR A 1 82 ? -15.132 -5.786 2.600 1.00 89.19 82 TYR A CA 1
ATOM 597 C C . TYR A 1 82 ? -15.848 -7.087 2.941 1.00 89.19 82 TYR A C 1
ATOM 599 O O . TYR A 1 82 ? -16.845 -7.131 3.656 1.00 89.19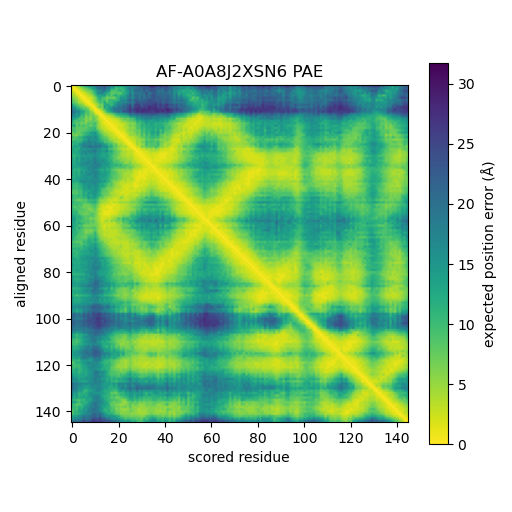 82 TYR A O 1
ATOM 607 N N . GLN A 1 83 ? -15.272 -8.170 2.444 1.00 91.19 83 GLN A N 1
ATOM 608 C CA . GLN A 1 83 ? -15.558 -9.540 2.820 1.00 91.19 83 GLN A CA 1
ATOM 609 C C . GLN A 1 83 ? -14.300 -10.112 3.470 1.00 91.19 83 GLN A C 1
ATOM 611 O O . GLN A 1 83 ? -13.208 -10.021 2.906 1.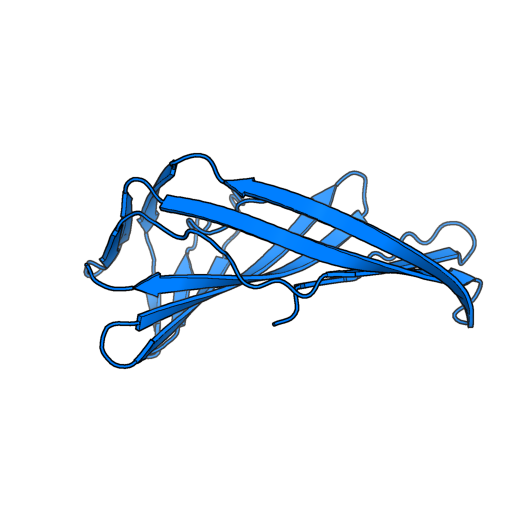00 91.19 83 GLN A O 1
ATOM 616 N N . MET A 1 84 ? -14.431 -10.672 4.670 1.00 90.19 84 MET A N 1
ATOM 617 C CA . MET A 1 84 ? -13.328 -11.405 5.283 1.00 90.19 84 MET A CA 1
ATOM 618 C C . MET A 1 84 ? -13.177 -12.735 4.542 1.00 90.19 84 MET A C 1
ATOM 620 O O . MET A 1 84 ? -14.114 -13.528 4.502 1.00 90.19 84 MET A O 1
ATOM 624 N N . ILE A 1 85 ? -12.015 -12.953 3.929 1.00 90.75 85 ILE A N 1
ATOM 625 C CA . ILE A 1 85 ? -11.700 -14.206 3.235 1.00 90.75 85 ILE A CA 1
ATOM 626 C C . ILE A 1 85 ? -11.119 -15.203 4.232 1.00 90.75 85 ILE A C 1
ATOM 628 O O . ILE A 1 85 ? -11.571 -16.338 4.292 1.00 90.75 85 ILE A O 1
ATOM 632 N N . ASN A 1 86 ? -10.155 -14.747 5.039 1.00 88.81 86 ASN A N 1
ATOM 633 C CA . ASN A 1 86 ? -9.503 -15.499 6.111 1.00 88.81 86 ASN A CA 1
ATOM 634 C C . ASN A 1 86 ? -9.220 -14.563 7.298 1.00 88.81 86 ASN A C 1
ATOM 636 O O . ASN A 1 86 ? -9.395 -13.349 7.196 1.00 88.81 86 ASN A O 1
ATOM 640 N N . SER A 1 87 ? -8.701 -15.109 8.401 1.00 86.81 87 SER A N 1
ATOM 641 C CA . SER A 1 87 ? -8.364 -14.365 9.628 1.00 86.81 87 SER A CA 1
ATOM 642 C C . SER A 1 87 ? -7.322 -13.248 9.465 1.00 86.81 87 SER A C 1
ATOM 644 O O . SER A 1 87 ? -7.093 -12.497 10.408 1.00 86.81 87 SER A O 1
ATOM 646 N N . ASP A 1 88 ? -6.654 -13.163 8.316 1.00 88.44 88 ASP A N 1
ATOM 647 C CA . ASP A 1 88 ? -5.627 -12.170 7.986 1.00 88.44 88 ASP A CA 1
ATOM 648 C C . ASP A 1 88 ? -5.875 -11.469 6.636 1.00 88.44 88 ASP A C 1
ATOM 650 O O . ASP A 1 88 ? -5.036 -10.688 6.185 1.00 88.44 88 ASP A O 1
ATOM 654 N N . SER A 1 89 ? -6.998 -11.760 5.966 1.00 88.00 89 SER A N 1
ATOM 655 C CA . SER A 1 89 ? -7.221 -11.418 4.558 1.00 88.00 89 SER A CA 1
ATOM 656 C C . SER A 1 89 ? -8.619 -10.844 4.328 1.00 88.00 89 SER A C 1
ATOM 658 O O . SER A 1 89 ? -9.629 -11.495 4.603 1.00 88.00 89 SER A O 1
ATOM 660 N N . LEU A 1 90 ? -8.671 -9.639 3.766 1.00 88.62 90 LEU A N 1
ATOM 661 C CA . LEU A 1 90 ? -9.886 -8.903 3.426 1.00 88.62 90 LEU A CA 1
ATOM 662 C C . LEU A 1 90 ? -9.976 -8.712 1.909 1.00 88.62 90 LEU A C 1
ATOM 664 O O . LEU A 1 90 ? -8.982 -8.397 1.256 1.00 88.62 90 LEU A O 1
ATOM 668 N N . TYR A 1 91 ? -11.173 -8.861 1.353 1.00 87.81 91 TYR A N 1
ATOM 669 C CA . TYR A 1 91 ? -11.470 -8.589 -0.049 1.00 87.81 91 TYR A CA 1
ATOM 670 C C . TYR A 1 91 ? -12.468 -7.442 -0.173 1.00 87.81 91 TYR A C 1
ATOM 672 O O . TYR A 1 91 ? -13.541 -7.476 0.418 1.00 87.81 91 TYR A O 1
ATOM 680 N N . PHE A 1 92 ? -12.125 -6.435 -0.963 1.00 86.62 92 PHE A N 1
ATOM 681 C CA . PHE A 1 92 ? -12.921 -5.238 -1.191 1.00 86.62 92 PHE A CA 1
ATOM 682 C C . PHE A 1 92 ? -13.486 -5.286 -2.613 1.00 86.62 92 PHE A C 1
ATOM 684 O O . PHE A 1 92 ? -12.768 -4.916 -3.542 1.00 86.62 92 PHE A O 1
ATOM 691 N N . PRO A 1 93 ? -14.737 -5.738 -2.826 1.00 82.75 93 PRO A N 1
ATOM 692 C CA . PRO A 1 93 ? -15.273 -5.988 -4.168 1.00 82.75 93 PRO A CA 1
ATOM 693 C C . PRO A 1 93 ? -15.374 -4.728 -5.038 1.00 82.75 93 PRO A C 1
ATOM 695 O O . PRO A 1 93 ? -15.250 -4.821 -6.254 1.00 82.75 93 PRO A O 1
ATOM 698 N N . ASN A 1 94 ? -15.545 -3.559 -4.413 1.00 80.12 94 ASN A N 1
ATOM 699 C CA . ASN A 1 94 ? -15.704 -2.267 -5.091 1.00 80.12 94 ASN A CA 1
ATOM 700 C C . ASN A 1 94 ? -14.461 -1.368 -4.960 1.00 80.12 94 ASN A C 1
ATOM 702 O O . ASN A 1 94 ? -14.585 -0.148 -5.048 1.00 80.12 94 ASN A O 1
ATOM 706 N N . GLY A 1 95 ? -13.294 -1.957 -4.684 1.00 73.38 95 GLY A N 1
ATOM 707 C CA . GLY A 1 95 ? -12.074 -1.210 -4.383 1.00 73.38 95 GLY A CA 1
ATOM 708 C C . GLY A 1 95 ? -11.840 -0.991 -2.895 1.00 73.38 95 GLY A C 1
ATOM 709 O O . GLY A 1 95 ? -12.781 -0.839 -2.113 1.00 73.38 95 GLY A O 1
ATOM 710 N N . GLY A 1 96 ? -10.568 -1.007 -2.498 1.00 72.12 96 GLY A N 1
ATOM 711 C CA . GLY A 1 96 ? -10.150 -0.768 -1.119 1.00 72.12 96 GLY A CA 1
ATOM 712 C C . GLY A 1 96 ? -9.703 0.671 -0.869 1.00 72.12 96 GLY A C 1
ATOM 713 O O . GLY A 1 96 ? -9.632 1.502 -1.769 1.00 72.12 96 GLY A O 1
ATOM 714 N N . ILE A 1 97 ? -9.406 0.968 0.395 1.00 71.00 97 ILE A N 1
ATOM 715 C CA . ILE A 1 97 ? -9.129 2.334 0.876 1.00 71.00 97 ILE A CA 1
ATOM 716 C C . ILE A 1 97 ? -7.655 2.722 0.695 1.00 71.00 97 ILE A C 1
ATOM 718 O O . ILE A 1 97 ? -7.284 3.886 0.809 1.00 71.00 97 ILE A O 1
ATOM 722 N N . LEU A 1 98 ? -6.798 1.743 0.414 1.00 68.62 98 LEU A N 1
ATOM 723 C CA . LEU A 1 98 ? -5.350 1.924 0.422 1.00 68.62 98 LEU A CA 1
ATOM 724 C C . LEU A 1 98 ? -4.785 2.393 -0.916 1.00 68.62 98 LEU A C 1
ATOM 726 O O . LEU A 1 98 ? -3.583 2.544 -1.017 1.00 68.62 98 LEU A O 1
ATOM 730 N N . SER A 1 99 ? -5.596 2.634 -1.945 1.00 60.03 99 SER A N 1
ATOM 731 C CA . SER A 1 99 ? -5.084 2.990 -3.267 1.00 60.03 99 SER A CA 1
ATOM 732 C C . SER A 1 99 ? -4.720 4.480 -3.357 1.00 60.03 99 SER A C 1
ATOM 734 O O . SER A 1 99 ? -5.425 5.272 -3.987 1.00 60.03 99 SER A O 1
ATOM 736 N N . SER A 1 100 ? -3.594 4.865 -2.759 1.00 52.00 100 SER A N 1
ATOM 737 C CA . SER A 1 100 ? -3.014 6.213 -2.885 1.00 52.00 100 SER A CA 1
ATOM 738 C C . SER A 1 100 ? -2.621 6.590 -4.320 1.00 52.00 100 SER A C 1
ATOM 740 O O . SER A 1 100 ? -2.369 7.757 -4.609 1.00 52.00 100 SER A O 1
ATOM 742 N N . LEU A 1 101 ? -2.621 5.614 -5.233 1.00 40.28 101 LEU A N 1
ATOM 743 C CA . LEU A 1 101 ? -2.278 5.788 -6.643 1.00 40.28 101 LEU A CA 1
ATOM 744 C C . LEU A 1 101 ? -3.492 5.973 -7.575 1.00 40.28 101 LEU A C 1
ATOM 746 O O . LEU A 1 101 ? -3.297 6.427 -8.697 1.00 40.28 101 LEU A O 1
ATOM 750 N N . ALA A 1 102 ? -4.717 5.661 -7.126 1.00 38.88 102 ALA A N 1
ATOM 751 C CA . ALA A 1 102 ? -6.024 6.000 -7.728 1.00 38.88 102 ALA A CA 1
ATOM 752 C C . ALA A 1 102 ? -7.110 5.104 -7.104 1.00 38.88 102 ALA A C 1
ATOM 754 O O . ALA A 1 102 ? -6.840 3.916 -6.946 1.00 38.88 102 ALA A O 1
ATOM 755 N N . PRO A 1 103 ? -8.336 5.587 -6.819 1.00 43.66 103 PRO A N 1
ATOM 756 C CA . PRO A 1 103 ? -9.438 4.716 -6.409 1.00 43.66 103 PRO A CA 1
ATOM 757 C C . PRO A 1 103 ? -9.690 3.658 -7.491 1.00 43.66 103 PRO A C 1
ATOM 759 O O . PRO A 1 103 ? -10.171 3.976 -8.579 1.00 43.66 103 PRO A O 1
ATOM 762 N N . SER A 1 104 ? -9.334 2.399 -7.226 1.00 52.56 104 SER A N 1
ATOM 763 C CA . SER A 1 104 ? -9.640 1.311 -8.153 1.00 52.56 104 SER A CA 1
ATOM 764 C C . SER A 1 104 ? -11.091 0.895 -7.939 1.00 52.56 104 SER A C 1
ATOM 766 O O . SER A 1 104 ? -11.425 0.393 -6.877 1.00 52.56 104 SER A O 1
ATOM 768 N N . SER A 1 105 ? -11.965 1.053 -8.933 1.00 57.38 105 SER A N 1
ATOM 769 C CA . SER A 1 105 ? -13.312 0.451 -8.899 1.00 57.38 105 SER A CA 1
ATOM 770 C C . SER A 1 105 ? -13.280 -1.079 -9.038 1.00 57.38 105 SER A C 1
ATOM 772 O O . SER A 1 105 ? -14.304 -1.747 -8.921 1.00 57.38 105 SER A O 1
ATOM 774 N N . THR A 1 106 ? -12.099 -1.636 -9.297 1.00 65.38 106 THR A N 1
ATOM 775 C CA . THR A 1 106 ? -11.803 -3.062 -9.365 1.00 65.38 106 THR A CA 1
ATOM 776 C C . THR A 1 106 ? -11.508 -3.639 -7.984 1.00 65.38 106 THR A C 1
ATOM 778 O O . THR A 1 106 ? -10.889 -2.993 -7.137 1.00 65.38 106 THR A O 1
ATOM 781 N N . GLY A 1 107 ? -11.945 -4.882 -7.770 1.00 71.31 107 GLY A N 1
ATOM 782 C CA . GLY A 1 107 ? -11.802 -5.559 -6.487 1.00 71.31 107 GLY A CA 1
ATOM 783 C C . GLY A 1 107 ? -10.349 -5.634 -6.002 1.00 71.31 107 GLY A C 1
ATOM 784 O O . GLY A 1 107 ? -9.455 -5.987 -6.770 1.00 71.31 107 GLY A O 1
ATOM 785 N N . GLN A 1 108 ? -10.119 -5.331 -4.722 1.00 78.75 108 GLN A N 1
ATOM 786 C CA . GLN A 1 108 ? -8.787 -5.288 -4.109 1.00 78.75 108 GLN A CA 1
ATOM 787 C C . GLN A 1 108 ? -8.692 -6.258 -2.927 1.00 78.75 108 GLN A C 1
ATOM 789 O O . GLN A 1 108 ? -9.567 -6.292 -2.066 1.00 78.75 108 GLN A O 1
ATOM 794 N N . GLY A 1 109 ? -7.609 -7.033 -2.862 1.00 82.50 109 GLY A N 1
ATOM 795 C CA . GLY A 1 109 ? -7.266 -7.846 -1.695 1.00 82.50 109 GLY A CA 1
ATOM 796 C C . GLY A 1 109 ? -6.289 -7.116 -0.777 1.00 82.50 109 GLY A C 1
ATOM 797 O O . GLY A 1 109 ? -5.302 -6.550 -1.248 1.00 82.50 109 GLY A O 1
ATOM 798 N N . ILE A 1 110 ? -6.544 -7.156 0.529 1.00 83.31 110 ILE A N 1
ATOM 799 C CA . ILE A 1 110 ? -5.655 -6.617 1.561 1.00 83.31 110 ILE A CA 1
ATOM 800 C C . ILE A 1 110 ? -5.348 -7.719 2.566 1.00 83.31 110 ILE A C 1
ATOM 802 O O . ILE A 1 110 ? -6.245 -8.418 3.034 1.00 83.31 110 ILE A O 1
ATOM 806 N N . ARG A 1 111 ? -4.076 -7.843 2.936 1.00 87.38 111 ARG A N 1
ATOM 807 C CA . ARG A 1 111 ? -3.652 -8.603 4.111 1.00 87.38 111 ARG A CA 1
ATOM 808 C C . ARG A 1 111 ? -3.414 -7.662 5.271 1.00 87.38 111 ARG A C 1
ATOM 810 O O . ARG A 1 111 ? -2.850 -6.585 5.079 1.00 87.38 111 ARG A O 1
ATOM 817 N N . TYR A 1 112 ? -3.796 -8.074 6.468 1.00 85.94 112 TYR A N 1
ATOM 818 C CA . TYR A 1 112 ? -3.510 -7.308 7.670 1.00 85.94 112 TYR A CA 1
ATOM 819 C C . TYR A 1 112 ? -2.781 -8.144 8.712 1.00 85.94 112 TYR A C 1
ATOM 821 O O . TYR A 1 112 ? -2.896 -9.364 8.779 1.00 85.94 112 TYR A O 1
ATOM 829 N N . THR A 1 113 ? -1.991 -7.474 9.541 1.00 87.25 113 THR A N 1
ATOM 830 C CA . THR A 1 113 ? -1.322 -8.092 10.682 1.00 87.25 113 THR A CA 1
ATOM 831 C C . THR A 1 113 ? -1.413 -7.152 11.866 1.00 87.25 113 THR A C 1
ATOM 833 O O . THR A 1 113 ? -0.984 -6.003 11.786 1.00 87.25 113 THR A O 1
ATOM 836 N N . LEU A 1 114 ? -1.958 -7.654 12.969 1.00 84.88 114 LEU A N 1
ATOM 837 C CA . LEU A 1 114 ? -1.957 -6.981 14.261 1.00 84.88 114 LEU A CA 1
ATOM 838 C C . LEU A 1 114 ? -0.839 -7.580 15.113 1.00 84.88 114 LEU A C 1
ATOM 840 O O . LEU A 1 114 ? -0.801 -8.790 15.332 1.00 84.88 114 LEU A O 1
ATOM 844 N N . LYS A 1 115 ? 0.082 -6.742 15.588 1.00 85.00 115 LYS A N 1
ATOM 845 C CA . LYS A 1 115 ? 1.153 -7.143 16.505 1.00 85.00 115 LYS A CA 1
ATOM 846 C C . LYS A 1 115 ? 1.248 -6.130 17.640 1.00 85.00 115 LYS A C 1
ATOM 848 O O . LYS A 1 115 ? 1.812 -5.050 17.462 1.00 85.00 115 LYS A O 1
ATOM 853 N N . GLY A 1 116 ? 0.703 -6.494 18.802 1.00 85.81 116 GLY A N 1
ATOM 854 C CA . GLY A 1 116 ? 0.530 -5.563 19.919 1.00 85.81 116 GLY A CA 1
ATOM 855 C C . GLY A 1 116 ? -0.332 -4.380 19.483 1.00 85.81 116 GLY A C 1
ATOM 856 O O . GLY A 1 116 ? -1.427 -4.577 18.962 1.00 85.81 116 GLY A O 1
ATOM 857 N N . ASP A 1 117 ? 0.214 -3.174 19.605 1.00 82.50 117 ASP A N 1
ATOM 858 C CA . ASP A 1 117 ? -0.448 -1.928 19.201 1.00 82.50 117 ASP A CA 1
ATOM 859 C C . ASP A 1 117 ? -0.174 -1.523 17.745 1.00 82.50 117 ASP A C 1
ATOM 861 O O . ASP A 1 117 ? -0.584 -0.450 17.308 1.00 82.50 117 ASP A O 1
ATOM 865 N N . SER A 1 118 ? 0.540 -2.350 16.975 1.00 79.88 118 SER A N 1
ATOM 866 C CA . SER A 1 118 ? 0.833 -2.075 15.567 1.00 79.88 118 SER A CA 1
ATOM 867 C C . SER A 1 118 ? -0.137 -2.816 14.654 1.00 79.88 118 SER A C 1
ATOM 869 O O . SER A 1 118 ? -0.237 -4.042 14.711 1.00 7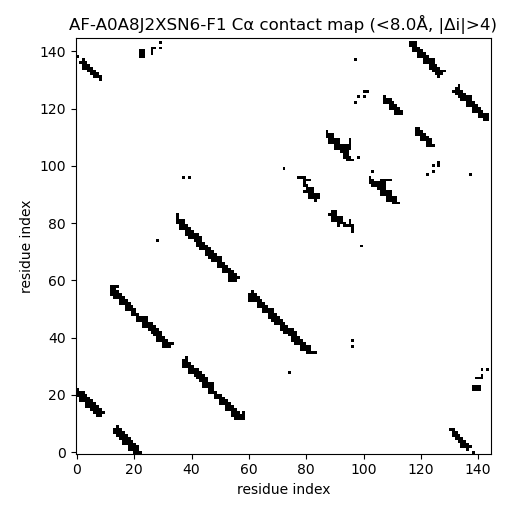9.88 118 SER A O 1
ATOM 871 N N . LEU A 1 119 ? -0.779 -2.080 13.752 1.00 81.69 119 LEU A N 1
ATOM 872 C CA . LEU A 1 119 ? -1.514 -2.608 12.609 1.00 81.69 119 LEU A CA 1
ATOM 873 C C . LEU A 1 119 ? -0.676 -2.402 11.345 1.00 81.69 119 LEU A C 1
ATOM 875 O O . LEU A 1 119 ? -0.275 -1.283 11.026 1.00 81.69 119 LEU A O 1
ATOM 879 N N . THR A 1 120 ? -0.445 -3.482 10.613 1.00 83.00 120 THR A N 1
ATOM 880 C CA . THR A 1 120 ? 0.164 -3.461 9.283 1.00 83.00 120 THR A CA 1
ATOM 881 C C . THR A 1 120 ? -0.899 -3.843 8.270 1.00 83.00 120 THR A C 1
ATOM 883 O O . THR A 1 120 ? -1.525 -4.889 8.419 1.00 83.00 120 THR A O 1
ATOM 886 N N . LEU A 1 121 ? -1.089 -3.032 7.235 1.00 79.25 121 LEU A N 1
ATOM 887 C CA . LEU A 1 121 ? -1.985 -3.324 6.116 1.00 79.25 121 LEU A CA 1
ATOM 888 C C . LEU A 1 121 ? -1.160 -3.435 4.849 1.00 79.25 121 LEU A C 1
ATOM 890 O O . LEU A 1 121 ? -0.372 -2.539 4.603 1.00 79.25 121 LEU A O 1
ATOM 894 N N . SER A 1 122 ? -1.321 -4.499 4.066 1.00 79.69 122 SER A N 1
ATOM 895 C CA . SER A 1 122 ? -0.578 -4.731 2.823 1.00 79.69 122 SER A CA 1
ATOM 896 C C . SER A 1 122 ? -1.527 -5.022 1.667 1.00 79.69 122 SER A C 1
ATOM 898 O O . SER A 1 122 ? -2.360 -5.921 1.772 1.00 79.69 122 SER A O 1
ATOM 900 N N . ALA A 1 123 ? -1.384 -4.300 0.564 1.00 75.62 123 ALA A N 1
ATOM 901 C CA . ALA A 1 123 ? -2.172 -4.448 -0.651 1.00 75.62 123 ALA A CA 1
ATOM 902 C C . ALA A 1 123 ? -1.252 -4.586 -1.866 1.00 75.62 123 ALA A C 1
ATOM 904 O O . ALA A 1 123 ? -0.164 -4.012 -1.894 1.00 75.62 123 ALA A O 1
ATOM 905 N N . VAL A 1 124 ? -1.712 -5.301 -2.892 1.00 70.88 124 VAL A N 1
ATOM 906 C CA . VAL A 1 124 ? -1.122 -5.205 -4.232 1.00 70.88 124 VAL A CA 1
ATOM 907 C C . VAL A 1 124 ? -2.004 -4.270 -5.046 1.00 70.88 124 VAL A C 1
ATOM 909 O O . VAL A 1 124 ? -3.183 -4.550 -5.260 1.00 70.88 124 VAL A O 1
ATOM 912 N N . VAL A 1 125 ? -1.447 -3.144 -5.470 1.00 64.44 125 VAL A N 1
ATOM 913 C CA . VAL A 1 125 ? -2.111 -2.161 -6.321 1.00 64.44 125 VAL A CA 1
ATOM 914 C C . VAL A 1 125 ? -1.599 -2.352 -7.741 1.00 64.44 125 VAL A C 1
ATOM 916 O O . VAL A 1 125 ? -0.394 -2.303 -7.972 1.00 64.44 125 VAL A O 1
ATOM 919 N N . ALA A 1 126 ? -2.507 -2.582 -8.685 1.00 59.34 126 ALA A N 1
ATOM 920 C CA . ALA A 1 126 ? -2.198 -2.594 -10.108 1.00 59.34 126 ALA A CA 1
ATOM 921 C C . ALA A 1 126 ? -2.813 -1.347 -10.756 1.00 59.34 126 ALA A C 1
ATOM 923 O O . ALA A 1 126 ? -4.033 -1.193 -10.751 1.00 59.34 126 ALA A O 1
ATOM 924 N N . GLN A 1 127 ? -1.993 -0.452 -11.306 1.00 58.09 127 GLN A N 1
ATOM 925 C CA . GLN A 1 127 ? -2.454 0.736 -12.025 1.00 58.09 127 GLN A CA 1
ATOM 926 C C . GLN A 1 127 ? -2.042 0.653 -13.487 1.00 58.09 127 GLN A C 1
ATOM 928 O O . GLN A 1 127 ? -0.875 0.430 -13.779 1.00 58.09 127 GLN A O 1
ATOM 933 N N . THR A 1 128 ? -2.981 0.874 -14.407 1.00 52.47 128 THR A N 1
ATOM 934 C CA . THR A 1 128 ? -2.651 1.007 -15.830 1.00 52.47 128 THR A CA 1
ATOM 935 C C . THR A 1 128 ? -2.743 2.466 -16.258 1.00 52.47 128 THR A C 1
ATOM 937 O O . THR A 1 128 ? -3.836 3.023 -16.276 1.00 52.47 128 THR A O 1
ATOM 940 N N . THR A 1 129 ? -1.619 3.074 -16.635 1.00 48.88 129 THR A N 1
ATOM 941 C CA . THR A 1 129 ? -1.562 4.452 -17.152 1.00 48.88 129 THR A CA 1
ATOM 942 C C . THR A 1 129 ? -0.919 4.433 -18.533 1.00 48.88 129 THR A C 1
ATOM 944 O O . THR A 1 129 ? 0.199 3.953 -18.686 1.00 48.88 129 THR A O 1
ATOM 947 N N . GLY A 1 130 ? -1.627 4.910 -19.562 1.00 47.69 130 GLY A N 1
ATOM 948 C CA . GLY A 1 130 ? -1.088 4.974 -20.930 1.00 47.69 130 GLY A CA 1
ATOM 949 C C . GLY A 1 130 ? -0.641 3.620 -21.503 1.00 47.69 130 GLY A C 1
ATOM 950 O O . GLY A 1 130 ? 0.380 3.553 -22.176 1.00 47.69 130 GLY A O 1
ATOM 951 N N . GLY A 1 131 ? -1.351 2.528 -21.186 1.00 47.91 131 GLY A N 1
ATOM 952 C CA . GLY A 1 131 ? -1.002 1.165 -21.626 1.00 47.91 131 GLY A CA 1
ATOM 953 C C . GLY A 1 131 ? 0.094 0.478 -20.800 1.00 47.91 131 GLY A C 1
ATOM 954 O O . GLY A 1 131 ? 0.415 -0.679 -21.049 1.00 47.91 131 GLY A O 1
ATOM 955 N N . THR A 1 132 ? 0.638 1.154 -19.788 1.00 46.78 132 THR A N 1
ATOM 956 C CA . THR A 1 132 ? 1.640 0.611 -18.865 1.00 46.78 132 THR A CA 1
ATOM 957 C C . THR A 1 132 ? 0.976 0.138 -17.580 1.00 46.78 132 THR A C 1
ATOM 959 O O . THR A 1 132 ? 0.355 0.954 -16.906 1.00 46.78 132 THR A O 1
ATOM 962 N N . THR A 1 133 ? 1.124 -1.142 -17.217 1.00 50.88 133 THR A N 1
ATOM 963 C CA . THR A 1 133 ? 0.686 -1.660 -15.906 1.00 50.88 133 THR A CA 1
ATOM 964 C C . THR A 1 133 ? 1.807 -1.534 -14.879 1.00 50.88 133 THR A C 1
ATOM 966 O O . THR A 1 133 ? 2.892 -2.063 -15.079 1.00 50.88 133 THR A O 1
ATOM 969 N N . ILE A 1 134 ? 1.521 -0.882 -13.761 1.00 55.94 134 ILE A N 1
ATOM 970 C CA . ILE A 1 134 ? 2.360 -0.758 -12.575 1.00 55.94 134 ILE A CA 1
ATOM 971 C C . ILE A 1 134 ? 1.767 -1.672 -11.514 1.00 55.94 134 ILE A C 1
ATOM 973 O O . ILE A 1 134 ? 0.643 -1.441 -11.084 1.00 55.94 134 ILE A O 1
ATOM 977 N N . ASN A 1 135 ? 2.509 -2.688 -11.081 1.00 58.72 135 ASN A N 1
ATOM 978 C CA . ASN A 1 135 ? 2.167 -3.442 -9.875 1.00 58.72 135 ASN A CA 1
ATOM 979 C C . ASN A 1 135 ? 2.918 -2.838 -8.685 1.00 58.72 135 ASN A C 1
ATOM 981 O O . ASN A 1 135 ? 4.065 -2.443 -8.808 1.00 58.72 135 ASN A O 1
ATOM 985 N N . ALA A 1 136 ? 2.294 -2.720 -7.528 1.00 59.56 136 ALA A N 1
ATOM 986 C CA . ALA A 1 136 ? 2.883 -2.056 -6.377 1.00 59.56 136 ALA A CA 1
ATOM 987 C C . ALA A 1 136 ? 2.443 -2.783 -5.110 1.00 59.56 136 ALA A C 1
ATOM 989 O O . ALA A 1 136 ? 1.249 -2.895 -4.861 1.00 59.56 136 ALA A O 1
ATOM 990 N N . ASN A 1 137 ? 3.385 -3.278 -4.302 1.00 66.62 137 ASN A N 1
ATOM 991 C CA . ASN A 1 137 ? 3.045 -3.733 -2.954 1.00 66.62 137 ASN A CA 1
ATOM 992 C C . ASN A 1 137 ? 3.036 -2.514 -2.043 1.00 66.62 137 ASN A C 1
ATOM 994 O O . ASN A 1 137 ? 4.095 -2.001 -1.697 1.00 66.62 137 ASN A O 1
ATOM 998 N N . GLU A 1 138 ? 1.863 -2.047 -1.663 1.00 69.62 138 GLU A N 1
ATOM 999 C CA . GLU A 1 138 ? 1.727 -0.971 -0.699 1.00 69.62 138 GLU A CA 1
ATOM 1000 C C . GLU A 1 138 ? 1.531 -1.567 0.684 1.00 69.62 138 GLU A C 1
ATOM 1002 O O . GLU A 1 138 ? 0.678 -2.433 0.873 1.00 69.62 138 GLU A O 1
ATOM 1007 N N . THR A 1 139 ? 2.298 -1.092 1.661 1.00 73.19 139 THR A N 1
ATOM 1008 C CA . THR A 1 139 ? 2.080 -1.477 3.048 1.00 73.19 139 THR A CA 1
ATOM 1009 C C . THR A 1 139 ? 2.131 -0.258 3.950 1.00 73.19 139 THR A C 1
ATOM 1011 O O . THR A 1 139 ? 3.087 0.519 3.925 1.00 73.19 139 THR A O 1
ATOM 1014 N N . ILE A 1 140 ? 1.094 -0.120 4.767 1.00 72.62 140 ILE A N 1
ATOM 1015 C CA . ILE A 1 140 ? 0.914 0.980 5.705 1.00 72.62 140 ILE A CA 1
ATOM 1016 C C . ILE A 1 140 ? 1.101 0.456 7.122 1.00 72.62 140 ILE A C 1
ATOM 1018 O O . ILE A 1 140 ? 0.522 -0.566 7.499 1.00 72.62 140 ILE A O 1
ATOM 1022 N N . TYR A 1 141 ? 1.889 1.190 7.905 1.00 74.56 141 TYR A N 1
ATOM 1023 C CA . TYR A 1 141 ? 2.070 0.951 9.331 1.00 74.56 141 TYR A CA 1
ATOM 1024 C C . TYR A 1 141 ? 1.298 1.984 10.139 1.00 74.56 141 TYR A C 1
ATOM 1026 O O . TYR A 1 141 ? 1.527 3.186 10.013 1.00 74.56 141 TYR A O 1
ATOM 1034 N N . LEU A 1 142 ? 0.411 1.505 11.003 1.00 72.44 142 LEU A N 1
ATOM 1035 C CA . LEU A 1 142 ? -0.369 2.324 11.918 1.00 72.44 142 LEU A CA 1
ATOM 1036 C C . LEU A 1 142 ? -0.106 1.863 13.344 1.00 72.44 142 LEU A C 1
ATOM 1038 O O . LEU A 1 142 ? -0.099 0.665 13.628 1.00 72.44 142 LEU A O 1
ATOM 1042 N N . LYS A 1 143 ? 0.104 2.818 14.247 1.00 70.12 143 LYS A N 1
ATOM 1043 C CA . LYS A 1 143 ? 0.161 2.553 15.684 1.00 70.12 143 LYS A CA 1
ATOM 1044 C C . LYS A 1 143 ? -1.161 2.963 16.310 1.00 70.12 143 LYS A C 1
ATOM 1046 O O . LYS A 1 143 ? -1.692 4.021 15.976 1.00 70.12 143 LYS A O 1
ATOM 1051 N N . ARG A 1 144 ? -1.677 2.130 17.211 1.00 63.41 144 ARG A N 1
ATOM 1052 C CA . ARG A 1 144 ? -2.797 2.481 18.080 1.00 63.41 144 ARG A CA 1
ATOM 1053 C C . ARG A 1 144 ? -2.356 3.666 18.946 1.00 63.41 144 ARG A C 1
ATOM 1055 O O . ARG A 1 144 ? -1.285 3.596 19.549 1.00 63.41 144 ARG A O 1
ATOM 1062 N N . GLN A 1 145 ? -3.121 4.756 18.903 1.00 56.16 145 GLN A N 1
ATOM 1063 C CA . GLN A 1 145 ? -2.962 5.875 19.835 1.00 56.16 145 GLN A CA 1
ATOM 1064 C C . GLN A 1 145 ? -3.649 5.558 21.157 1.00 56.16 145 GLN A C 1
ATOM 1066 O O . GLN A 1 145 ? -4.680 4.843 21.114 1.00 56.16 145 GLN A O 1
#

Organism: NCBI:txid1792502

Secondary structure (DSSP, 8-state):
--EEEE----SSSEEEEEEE----EEEEEEEEE-SSEEEEEEEEEEEEEEEEEEEEETTEEEEEEEEEEEEEEEEEEEEEE-EEEETTEEEETT--TT-TT---SS-EEEEEEEETTEEEEEEEEEEEETTEEEEEEEEEEEE--

Mean predicted aligned error: 9.76 Å

Solvent-accessible surface area (backbone atoms only — not comparable to full-atom values): 7808 Å² total; per-residue (Å²): 96,65,21,49,26,54,39,62,54,81,70,91,46,36,35,38,38,36,39,33,49,50,60,60,38,82,55,45,57,48,77,48,79,60,97,46,35,42,39,35,43,47,37,24,32,33,38,71,34,56,30,37,35,39,34,25,49,78,84,40,84,70,49,74,51,76,46,81,43,75,50,69,50,66,70,41,65,51,72,32,55,42,44,76,77,50,103,45,32,38,35,10,69,65,14,51,87,80,44,89,89,51,83,43,70,54,63,30,55,36,39,50,46,78,56,89,59,34,42,37,42,37,33,68,46,78,45,75,58,96,85,31,45,35,36,30,47,48,57,48,63,42,64,69,128

Nearest PDB structures (foldseek):
  7tt6-assembly1_P  TM=3.070E-01  e=5.893E+00  Escherichia coli
  1mm5-assembly1_A  TM=2.105E-01  e=2.497E+00  Escherichia coli
  4frt-assembly1_A  TM=2.333E-01  e=3.214E+00  Pseudomonas aeruginosa PAO1
  9fdg-assembly1_A  TM=2.391E-01  e=4.815E+00  synthetic construct

pLDDT: mean 72.57, std 14.36, range [33.59, 91.19]

Foldseek 3Di:
DKWKWFWQDDDQQKGKTKIKDWAWAPWDWDWDDDQWKIKTFQTKTKTWTKIKMFMDHNNHTDDIDIDIDIDIDGGDIDMFTWDDPDPFKIKGQQADDQPPVDGDRHIWMWGWDDDPQKIKIWTWDWDADPNITTTTTDIYIDGHD